Protein AF-A0A1G8ADE4-F1 (afdb_monomer_lite)

Structure (mmCIF, N/CA/C/O backbone):
data_AF-A0A1G8ADE4-F1
#
_entry.id   AF-A0A1G8ADE4-F1
#
loop_
_atom_site.group_PDB
_atom_site.id
_atom_site.type_symbol
_atom_site.label_atom_id
_atom_site.label_alt_id
_atom_site.label_comp_id
_atom_site.label_asym_id
_atom_site.label_entity_id
_atom_site.label_seq_id
_atom_site.pdbx_PDB_ins_code
_atom_site.Cartn_x
_atom_site.Cartn_y
_atom_site.Cartn_z
_atom_site.occupancy
_atom_site.B_iso_or_equiv
_atom_site.auth_seq_id
_atom_site.auth_comp_id
_atom_site.auth_asym_id
_atom_site.auth_atom_id
_atom_site.pdbx_PDB_model_num
ATOM 1 N N . MET A 1 1 ? -2.033 -0.100 -12.979 1.00 64.50 1 MET A N 1
ATOM 2 C CA . MET A 1 1 ? -0.616 -0.187 -12.551 1.00 64.50 1 M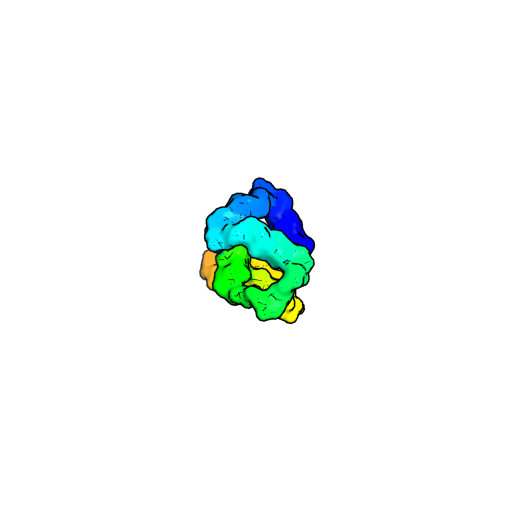ET A CA 1
ATOM 3 C C . MET A 1 1 ? 0.142 1.139 -12.632 1.00 64.50 1 MET A C 1
ATOM 5 O O . MET A 1 1 ? 0.683 1.551 -11.619 1.00 64.50 1 MET A O 1
ATOM 9 N N . ALA A 1 2 ? 0.142 1.827 -13.782 1.00 69.44 2 ALA A N 1
ATOM 10 C CA . ALA A 1 2 ? 0.796 3.133 -13.965 1.00 69.44 2 ALA A CA 1
ATOM 11 C C . ALA A 1 2 ? 0.440 4.169 -12.885 1.00 69.44 2 ALA A C 1
ATOM 13 O O . ALA A 1 2 ? 1.315 4.768 -12.264 1.00 69.44 2 ALA A O 1
ATOM 14 N N . SER A 1 3 ? -0.863 4.322 -12.635 1.00 77.75 3 SER A N 1
ATOM 15 C CA . SER A 1 3 ? -1.386 5.214 -11.600 1.00 77.75 3 SER A CA 1
ATOM 16 C C . SER A 1 3 ? -1.041 4.737 -10.186 1.00 77.75 3 SER A C 1
ATOM 18 O O . SER A 1 3 ? -0.710 5.573 -9.360 1.00 77.75 3 SER A O 1
ATOM 20 N N . ALA A 1 4 ? -1.021 3.425 -9.924 1.00 82.94 4 ALA A N 1
ATOM 21 C CA . ALA A 1 4 ? -0.735 2.887 -8.592 1.00 82.94 4 ALA A CA 1
ATOM 22 C C . ALA A 1 4 ? 0.688 3.234 -8.125 1.00 82.94 4 ALA A C 1
ATOM 24 O O . ALA A 1 4 ? 0.860 3.753 -7.028 1.00 82.94 4 ALA A O 1
ATOM 25 N N . ILE A 1 5 ? 1.702 3.009 -8.974 1.00 84.38 5 ILE A N 1
ATOM 26 C CA . ILE A 1 5 ? 3.103 3.331 -8.640 1.00 84.38 5 ILE A CA 1
ATOM 27 C C . ILE A 1 5 ? 3.270 4.842 -8.426 1.00 84.38 5 ILE A C 1
ATOM 29 O O . ILE A 1 5 ? 3.910 5.258 -7.467 1.00 84.38 5 ILE A O 1
ATOM 33 N N . GLY A 1 6 ? 2.675 5.667 -9.296 1.00 86.12 6 GLY A N 1
ATOM 34 C CA . GLY A 1 6 ? 2.743 7.127 -9.176 1.00 86.12 6 GLY A CA 1
ATOM 35 C C . GLY A 1 6 ? 2.117 7.651 -7.882 1.00 86.12 6 GLY A C 1
ATOM 36 O O . GLY A 1 6 ? 2.739 8.455 -7.193 1.00 86.12 6 GLY A O 1
ATOM 37 N N . SER A 1 7 ? 0.925 7.162 -7.529 1.00 86.94 7 SER A N 1
ATOM 38 C CA . SER A 1 7 ? 0.258 7.510 -6.271 1.00 86.94 7 SER A CA 1
ATOM 39 C C . SER A 1 7 ? 1.084 7.088 -5.058 1.00 86.94 7 SER A C 1
ATOM 41 O O . SER A 1 7 ? 1.284 7.892 -4.153 1.00 86.94 7 SER A O 1
ATOM 43 N N . ARG A 1 8 ? 1.651 5.876 -5.071 1.00 89.94 8 ARG A N 1
ATOM 44 C CA . ARG A 1 8 ? 2.437 5.371 -3.940 1.00 89.94 8 ARG A CA 1
ATOM 45 C C . ARG A 1 8 ? 3.717 6.156 -3.707 1.00 89.94 8 ARG A C 1
ATOM 47 O O . ARG A 1 8 ? 4.015 6.475 -2.568 1.00 89.94 8 ARG A O 1
ATOM 54 N N . LEU A 1 9 ? 4.433 6.523 -4.770 1.00 91.00 9 LEU A N 1
ATOM 55 C CA . LEU A 1 9 ? 5.609 7.395 -4.669 1.00 91.00 9 LEU A CA 1
ATOM 56 C C . LEU A 1 9 ? 5.265 8.740 -4.007 1.00 91.00 9 LEU A C 1
ATOM 58 O O . LEU A 1 9 ? 6.041 9.250 -3.202 1.00 91.00 9 LEU A O 1
ATOM 62 N N . ALA A 1 10 ? 4.093 9.305 -4.318 1.00 90.00 10 ALA A N 1
ATOM 63 C CA . ALA A 1 10 ? 3.625 10.537 -3.689 1.00 90.00 10 ALA A CA 1
ATOM 64 C C . ALA A 1 10 ? 3.259 10.332 -2.207 1.00 90.00 10 ALA A C 1
ATOM 66 O O . ALA A 1 10 ? 3.615 11.166 -1.375 1.00 90.00 10 ALA A O 1
ATOM 67 N N . GLU A 1 11 ? 2.597 9.221 -1.871 1.00 89.38 11 GLU A N 1
ATOM 68 C CA . GLU A 1 11 ? 2.244 8.850 -0.492 1.00 89.38 11 GLU A CA 1
ATOM 69 C C . GLU A 1 11 ? 3.483 8.629 0.385 1.00 89.38 11 GLU A C 1
ATOM 71 O O . GLU A 1 11 ? 3.575 9.187 1.478 1.00 89.38 11 GLU A O 1
ATOM 76 N N . THR A 1 12 ? 4.459 7.856 -0.102 1.00 90.06 12 THR A N 1
ATOM 77 C CA . THR A 1 12 ? 5.684 7.513 0.639 1.00 90.06 12 THR A CA 1
ATOM 78 C C . THR A 1 12 ? 6.762 8.592 0.550 1.00 90.06 12 THR A C 1
ATOM 80 O O . THR A 1 12 ? 7.789 8.492 1.219 1.00 90.06 12 THR A O 1
ATOM 83 N N . ARG A 1 13 ? 6.537 9.642 -0.256 1.00 91.75 13 ARG A N 1
ATOM 84 C CA . ARG A 1 13 ? 7.504 10.710 -0.568 1.00 91.75 13 ARG A CA 1
ATOM 85 C C . ARG A 1 13 ? 8.826 10.186 -1.140 1.00 91.75 13 ARG A C 1
ATOM 87 O O . ARG A 1 13 ? 9.860 10.832 -0.986 1.00 91.75 13 ARG A O 1
ATOM 94 N N . MET A 1 14 ? 8.789 9.035 -1.806 1.00 93.31 14 MET A N 1
ATOM 95 C CA . MET A 1 14 ? 9.952 8.438 -2.456 1.00 93.31 14 MET A CA 1
ATOM 96 C C . MET A 1 14 ? 10.053 8.881 -3.915 1.00 93.31 14 MET A C 1
ATOM 98 O O . MET A 1 14 ? 9.063 9.085 -4.619 1.00 93.31 14 MET A O 1
ATOM 102 N N . THR A 1 15 ? 11.278 8.968 -4.407 1.00 94.62 15 THR A N 1
ATOM 103 C CA . THR A 1 15 ? 11.590 9.163 -5.820 1.00 94.62 15 THR A CA 1
ATOM 104 C C . THR A 1 15 ? 11.672 7.825 -6.559 1.00 94.62 15 THR A C 1
ATOM 106 O O . THR A 1 15 ? 11.952 6.771 -5.984 1.00 94.62 15 THR A O 1
ATOM 109 N N . GLN A 1 16 ? 11.515 7.859 -7.888 1.00 93.12 16 GLN A N 1
ATOM 110 C CA . GLN A 1 16 ? 11.746 6.681 -8.739 1.00 93.12 16 GLN A CA 1
ATOM 111 C C . GLN A 1 16 ? 13.161 6.101 -8.567 1.00 93.12 16 GLN A C 1
ATOM 113 O O . GLN A 1 16 ? 13.353 4.894 -8.684 1.00 93.12 16 GLN A O 1
ATOM 118 N N . MET A 1 17 ? 14.159 6.954 -8.319 1.00 95.19 17 MET A N 1
ATOM 119 C CA . MET A 1 17 ? 15.549 6.526 -8.160 1.00 95.19 17 MET A CA 1
ATOM 120 C C . MET A 1 17 ? 15.749 5.745 -6.859 1.00 95.19 17 MET A C 1
ATOM 122 O O . MET A 1 17 ? 16.413 4.711 -6.874 1.00 95.19 17 MET A O 1
ATOM 126 N N . GLU A 1 18 ? 15.144 6.199 -5.761 1.00 95.75 18 GLU A N 1
ATOM 127 C CA . GLU A 1 18 ? 15.202 5.509 -4.468 1.00 95.75 18 GLU A CA 1
ATOM 128 C C . GLU A 1 18 ? 14.537 4.135 -4.544 1.00 95.75 18 GLU A C 1
ATOM 130 O O . GLU A 1 18 ? 15.142 3.147 -4.135 1.00 95.75 18 GLU A O 1
ATOM 135 N N . VAL A 1 19 ? 13.354 4.044 -5.159 1.00 94.94 19 VAL A N 1
ATOM 136 C CA . VAL A 1 19 ? 12.666 2.757 -5.350 1.00 94.94 19 VAL A CA 1
ATOM 137 C C . VAL A 1 19 ? 13.454 1.827 -6.269 1.00 94.94 19 VAL A C 1
ATOM 139 O O . VAL A 1 19 ? 13.601 0.646 -5.966 1.00 94.94 19 VAL A O 1
ATOM 142 N N . ALA A 1 20 ? 14.007 2.338 -7.374 1.00 94.50 20 ALA A N 1
ATOM 143 C CA . ALA A 1 20 ? 14.822 1.527 -8.278 1.00 94.50 20 ALA A CA 1
ATOM 144 C C . ALA A 1 20 ? 16.074 0.973 -7.574 1.00 94.50 20 ALA A C 1
ATOM 146 O O . ALA A 1 20 ? 16.407 -0.201 -7.740 1.00 94.50 20 ALA A O 1
ATOM 147 N N . SER A 1 21 ? 16.723 1.802 -6.751 1.00 95.81 21 SER A N 1
ATOM 148 C CA . SER A 1 21 ? 17.866 1.404 -5.928 1.00 95.81 21 SER A CA 1
ATOM 149 C C . SER A 1 21 ? 17.480 0.326 -4.910 1.00 95.81 21 SER A C 1
ATOM 151 O O . SER A 1 21 ? 18.106 -0.734 -4.873 1.00 95.81 21 SER A O 1
ATOM 153 N N . ALA A 1 22 ? 16.400 0.546 -4.151 1.00 94.19 22 ALA A N 1
ATOM 154 C CA . ALA A 1 22 ? 15.903 -0.394 -3.146 1.00 94.19 22 ALA A CA 1
ATOM 155 C C . ALA A 1 22 ? 15.518 -1.753 -3.757 1.00 94.19 22 ALA A C 1
ATOM 157 O O . ALA A 1 22 ? 15.918 -2.800 -3.249 1.00 94.19 22 ALA A O 1
ATOM 158 N N . ALA A 1 23 ? 14.834 -1.745 -4.904 1.00 93.38 23 ALA A N 1
ATOM 159 C CA . ALA A 1 23 ? 14.445 -2.952 -5.632 1.00 93.38 23 ALA A CA 1
ATOM 160 C C . ALA A 1 23 ? 15.591 -3.590 -6.444 1.00 93.38 23 ALA A C 1
ATOM 162 O O . ALA A 1 23 ? 15.390 -4.634 -7.067 1.00 93.38 23 ALA A O 1
ATOM 163 N N . LYS A 1 24 ? 16.789 -2.982 -6.470 1.00 93.69 24 LYS A N 1
ATOM 164 C CA . LYS A 1 24 ? 17.953 -3.420 -7.266 1.00 93.69 24 LYS A CA 1
ATOM 165 C C . LYS A 1 24 ? 17.634 -3.574 -8.760 1.00 93.69 24 LYS A C 1
ATOM 167 O O . LYS A 1 24 ? 18.090 -4.510 -9.420 1.00 93.69 24 LYS A O 1
ATOM 172 N N . VAL A 1 25 ? 16.855 -2.643 -9.305 1.00 91.62 25 VAL A N 1
ATOM 173 C CA . VAL A 1 25 ? 16.486 -2.587 -10.728 1.00 91.62 25 VAL A CA 1
ATOM 174 C C . VAL A 1 25 ? 17.011 -1.313 -11.375 1.00 91.62 25 VAL A C 1
ATOM 176 O O . VAL A 1 25 ? 17.321 -0.329 -10.710 1.00 91.62 25 VAL A O 1
ATOM 179 N N . SER A 1 26 ? 17.088 -1.300 -12.705 1.00 92.62 26 SER A N 1
ATOM 180 C CA . SER A 1 26 ? 17.416 -0.060 -13.409 1.00 92.62 26 SER A CA 1
ATOM 181 C C . SER A 1 26 ? 16.250 0.935 -13.339 1.00 92.62 26 SER A C 1
ATOM 183 O O . SER A 1 26 ? 15.080 0.541 -13.385 1.00 92.62 26 SER A O 1
ATOM 185 N N . LEU A 1 27 ? 16.554 2.237 -13.309 1.00 93.06 27 LEU A N 1
ATOM 186 C CA . LEU A 1 27 ? 15.536 3.293 -13.397 1.00 93.06 27 LEU A CA 1
ATOM 187 C C . LEU A 1 27 ? 14.679 3.157 -14.668 1.00 93.06 27 LEU A C 1
ATOM 189 O O . LEU A 1 27 ? 13.473 3.397 -14.642 1.00 93.06 27 LEU A O 1
ATOM 193 N N . THR A 1 28 ? 15.287 2.721 -15.774 1.00 90.19 28 THR A N 1
ATOM 194 C CA . THR A 1 28 ? 14.587 2.435 -17.033 1.00 90.19 28 THR A CA 1
ATOM 195 C C . THR A 1 28 ? 13.555 1.325 -16.856 1.00 90.19 28 THR A C 1
ATOM 197 O O . THR A 1 28 ? 12.423 1.482 -17.297 1.00 90.19 28 THR A O 1
ATOM 200 N N . THR A 1 29 ? 13.894 0.249 -16.140 1.00 88.75 29 THR A N 1
ATOM 201 C CA . THR A 1 29 ? 12.962 -0.847 -15.831 1.00 88.75 29 THR A CA 1
ATOM 202 C C . THR A 1 29 ? 11.748 -0.345 -15.049 1.00 88.75 29 THR A C 1
ATOM 204 O O . THR A 1 29 ? 10.620 -0.700 -15.388 1.00 88.75 29 THR A O 1
ATOM 207 N N . LEU A 1 30 ? 11.955 0.514 -14.045 1.00 89.00 30 LEU A N 1
ATOM 208 C CA . LEU A 1 30 ? 10.852 1.092 -13.273 1.00 89.00 30 LEU A CA 1
ATOM 209 C C . LEU A 1 30 ? 9.959 1.996 -14.141 1.00 89.00 30 LEU A C 1
ATOM 211 O O . LEU A 1 30 ? 8.734 1.915 -14.060 1.00 89.00 30 LEU A O 1
ATOM 215 N N . ARG A 1 31 ? 10.551 2.810 -15.025 1.00 88.94 31 ARG A N 1
ATOM 216 C CA . ARG A 1 31 ? 9.806 3.668 -15.964 1.00 88.94 31 ARG A CA 1
ATOM 217 C C . ARG A 1 31 ? 9.017 2.862 -16.991 1.00 88.94 31 ARG A C 1
ATOM 219 O O . ARG A 1 31 ? 7.850 3.160 -17.229 1.00 88.94 31 ARG A O 1
ATOM 226 N N . GLU A 1 32 ? 9.611 1.820 -17.567 1.00 87.31 32 GLU A N 1
ATOM 227 C CA . GLU A 1 32 ? 8.906 0.911 -18.476 1.00 87.31 32 GLU A CA 1
ATOM 228 C C . GLU A 1 32 ? 7.713 0.239 -17.793 1.00 87.31 32 GLU A C 1
ATOM 230 O O . GLU A 1 32 ? 6.646 0.101 -18.400 1.00 87.31 32 GLU A O 1
ATOM 235 N N . LEU A 1 33 ? 7.875 -0.138 -16.520 1.00 84.25 33 LEU A N 1
ATOM 236 C CA . LEU A 1 33 ? 6.806 -0.717 -15.719 1.00 84.25 33 LEU A CA 1
ATOM 237 C C . LEU A 1 33 ? 5.677 0.292 -15.474 1.00 84.25 33 LEU A C 1
ATOM 239 O O . LEU A 1 33 ? 4.505 -0.036 -15.683 1.00 84.25 33 LEU A O 1
ATOM 243 N N . GLN A 1 34 ? 6.030 1.520 -15.083 1.00 84.25 34 GLN A N 1
ATOM 244 C CA . GLN A 1 34 ? 5.078 2.598 -14.830 1.00 84.25 34 GLN A CA 1
ATOM 245 C 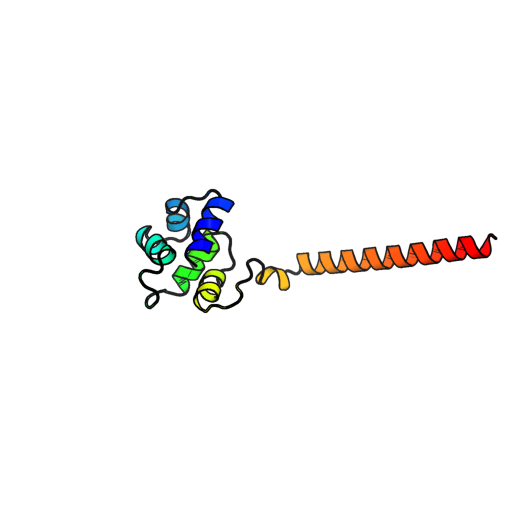C . GLN A 1 34 ? 4.304 2.978 -16.094 1.00 84.25 34 GLN A C 1
ATOM 247 O O . GLN A 1 34 ? 3.095 3.145 -16.036 1.00 84.25 34 GLN A O 1
ATOM 252 N N . HIS A 1 35 ? 4.955 3.056 -17.250 1.00 83.31 35 HIS A N 1
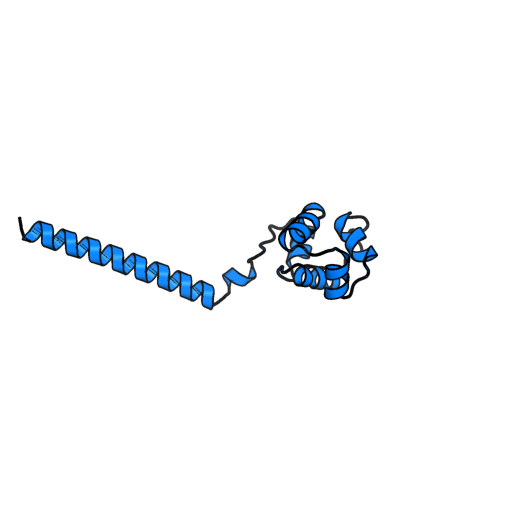ATOM 253 C CA . HIS A 1 35 ? 4.302 3.443 -18.503 1.00 83.31 35 HIS A CA 1
ATOM 254 C C . HIS A 1 35 ? 3.715 2.260 -19.287 1.00 83.31 35 HIS A C 1
ATOM 256 O O . HIS A 1 35 ? 3.235 2.439 -20.402 1.00 83.31 35 HIS A O 1
ATOM 262 N N . ASN A 1 36 ? 3.720 1.054 -18.707 1.00 74.81 36 ASN A N 1
ATOM 263 C CA . ASN A 1 36 ? 3.237 -0.176 -19.335 1.00 74.81 36 ASN A CA 1
ATOM 264 C C . ASN A 1 36 ? 3.825 -0.430 -20.739 1.00 74.81 36 ASN A C 1
ATOM 266 O O . ASN A 1 36 ? 3.143 -0.943 -21.623 1.00 74.81 36 ASN A O 1
ATOM 270 N N . LEU A 1 37 ? 5.096 -0.080 -20.947 1.00 65.12 37 LEU A N 1
ATOM 271 C CA . LEU A 1 37 ? 5.710 -0.091 -22.279 1.00 65.12 37 LEU A CA 1
ATOM 272 C C . LEU A 1 37 ? 6.022 -1.514 -22.778 1.00 65.12 37 LEU A C 1
ATOM 274 O O . LEU A 1 37 ? 6.061 -1.731 -23.982 1.00 65.12 37 LEU A O 1
ATOM 278 N N . ASN A 1 38 ? 6.186 -2.498 -21.877 1.00 66.88 38 ASN A N 1
ATOM 279 C CA . ASN A 1 38 ? 6.506 -3.894 -22.222 1.00 66.88 38 ASN A CA 1
ATOM 280 C C . ASN A 1 38 ? 5.828 -4.931 -21.291 1.00 66.88 38 ASN A C 1
ATOM 282 O O . ASN A 1 38 ? 6.481 -5.533 -20.433 1.00 66.88 38 ASN A O 1
ATOM 286 N N . PRO A 1 39 ? 4.518 -5.207 -21.436 1.00 64.12 39 PRO A N 1
ATOM 287 C CA . PRO A 1 39 ? 3.805 -6.123 -20.540 1.00 64.12 39 PRO A CA 1
ATOM 288 C C . PRO A 1 39 ? 4.264 -7.590 -20.619 1.00 64.12 39 PRO A C 1
ATOM 290 O O . PRO A 1 39 ? 4.241 -8.286 -19.609 1.00 64.12 39 PRO A O 1
ATOM 293 N N . ARG A 1 40 ? 4.753 -8.055 -21.777 1.00 56.00 40 ARG A N 1
ATOM 294 C CA . ARG A 1 40 ? 5.122 -9.468 -22.011 1.00 56.00 40 ARG A CA 1
ATOM 295 C C . ARG A 1 40 ? 6.414 -9.938 -21.322 1.00 56.00 40 ARG A C 1
ATOM 297 O O . ARG A 1 40 ? 6.650 -11.138 -21.278 1.00 56.00 40 ARG A O 1
ATOM 304 N N . ARG A 1 41 ? 7.262 -9.036 -20.804 1.00 59.44 41 ARG A N 1
ATOM 305 C CA . ARG A 1 41 ? 8.607 -9.373 -20.277 1.00 59.44 41 ARG A CA 1
ATOM 306 C C . ARG A 1 41 ? 8.780 -9.074 -18.783 1.00 59.44 41 ARG A C 1
ATOM 308 O O . ARG A 1 41 ? 9.887 -8.804 -18.323 1.00 59.44 41 ARG A O 1
ATOM 315 N N . ARG A 1 42 ? 7.695 -9.087 -18.010 1.00 72.12 42 ARG A N 1
ATOM 316 C CA . ARG A 1 42 ? 7.746 -8.757 -16.581 1.00 72.12 42 ARG A CA 1
ATOM 317 C C . ARG A 1 42 ? 8.151 -9.988 -15.786 1.00 72.12 42 ARG A C 1
ATOM 319 O O . ARG A 1 42 ? 7.392 -10.945 -15.689 1.00 72.12 42 ARG A O 1
ATOM 326 N N . ARG A 1 43 ? 9.371 -9.978 -15.249 1.00 82.31 43 ARG A N 1
ATOM 327 C CA . ARG A 1 43 ? 9.840 -11.060 -14.380 1.00 82.31 43 ARG A CA 1
ATOM 328 C C . ARG A 1 43 ? 9.093 -10.975 -13.043 1.00 82.31 43 ARG A C 1
ATOM 330 O O . ARG A 1 43 ? 9.153 -9.908 -12.432 1.00 82.31 43 ARG A O 1
ATOM 337 N N . PRO A 1 44 ? 8.453 -12.058 -12.564 1.00 85.50 44 PRO A N 1
ATOM 338 C CA . PRO A 1 44 ? 7.735 -12.055 -11.285 1.00 85.50 44 PRO A CA 1
ATOM 339 C C . PRO A 1 44 ? 8.603 -11.556 -10.124 1.00 85.50 44 PRO A C 1
ATOM 341 O O . PRO A 1 44 ? 8.189 -10.694 -9.362 1.00 85.50 44 PRO A O 1
ATOM 344 N N . GLN A 1 45 ? 9.868 -11.983 -10.085 1.00 88.56 45 GLN A N 1
ATOM 345 C CA . GLN A 1 45 ? 10.840 -11.541 -9.081 1.00 88.56 45 GLN A CA 1
ATOM 346 C C . GLN A 1 45 ? 11.081 -10.022 -9.090 1.00 88.56 45 GLN A C 1
ATOM 348 O O . GLN A 1 45 ? 11.267 -9.415 -8.042 1.00 88.56 45 GLN A O 1
ATOM 353 N N . THR A 1 46 ? 11.066 -9.390 -10.266 1.00 90.25 46 THR A N 1
ATOM 354 C CA . THR A 1 46 ? 11.219 -7.935 -10.391 1.00 90.25 46 THR A CA 1
ATOM 355 C C . THR A 1 46 ? 9.977 -7.199 -9.900 1.00 90.25 46 THR A C 1
ATOM 357 O O . THR A 1 46 ? 10.104 -6.157 -9.266 1.00 90.25 46 THR A O 1
ATOM 360 N N . LEU A 1 47 ? 8.782 -7.730 -10.176 1.00 90.75 47 LEU A N 1
ATOM 361 C CA . LEU A 1 47 ? 7.538 -7.158 -9.660 1.00 90.75 47 LEU A CA 1
ATOM 362 C C . LEU A 1 47 ? 7.491 -7.244 -8.133 1.00 90.75 47 LEU A C 1
ATOM 364 O O . LEU A 1 47 ? 7.168 -6.244 -7.503 1.00 90.75 47 LEU A O 1
ATOM 368 N N . ALA A 1 48 ? 7.895 -8.382 -7.563 1.00 91.50 48 ALA A N 1
ATOM 369 C CA . ALA A 1 48 ? 7.979 -8.581 -6.120 1.00 91.50 48 ALA A CA 1
ATOM 370 C C . ALA A 1 48 ? 8.941 -7.595 -5.446 1.00 91.50 48 ALA A C 1
ATOM 372 O O . ALA A 1 48 ? 8.542 -6.887 -4.528 1.00 91.50 48 ALA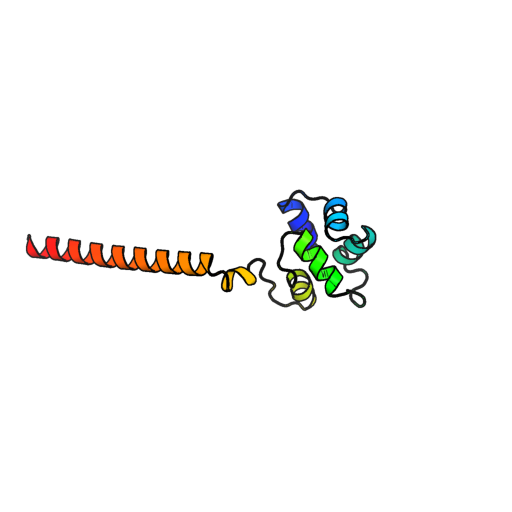 A O 1
ATOM 373 N N . ALA A 1 49 ? 10.164 -7.458 -5.968 1.00 93.19 49 ALA A N 1
ATOM 374 C CA . ALA A 1 49 ? 11.149 -6.529 -5.414 1.00 93.19 49 ALA A CA 1
ATOM 375 C C . ALA A 1 49 ? 10.687 -5.060 -5.465 1.00 93.19 49 ALA A C 1
ATOM 377 O O . ALA A 1 49 ? 10.952 -4.290 -4.547 1.00 93.19 49 ALA A O 1
ATOM 378 N N . ILE A 1 50 ? 9.991 -4.653 -6.535 1.00 92.44 50 ILE A N 1
ATOM 379 C CA . ILE A 1 50 ? 9.445 -3.291 -6.653 1.00 92.44 50 ILE A CA 1
ATOM 380 C C . ILE A 1 50 ? 8.239 -3.100 -5.726 1.00 92.44 50 ILE A C 1
ATOM 382 O O . ILE A 1 50 ? 8.094 -2.024 -5.153 1.00 92.44 50 ILE A O 1
ATOM 386 N N . SER A 1 51 ? 7.391 -4.121 -5.571 1.00 92.25 51 SER A N 1
ATOM 387 C CA . SER A 1 51 ? 6.294 -4.127 -4.598 1.00 92.25 51 SER A CA 1
ATOM 388 C C . SER A 1 51 ? 6.819 -3.883 -3.184 1.00 92.25 51 SER A C 1
ATOM 390 O O . SER A 1 51 ? 6.390 -2.938 -2.532 1.00 92.25 51 SER A O 1
ATOM 392 N N . GLU A 1 52 ? 7.802 -4.671 -2.749 1.00 92.50 52 GLU A N 1
ATOM 393 C CA . GLU A 1 52 ? 8.412 -4.545 -1.421 1.00 92.50 52 GLU A CA 1
ATOM 394 C C . GLU A 1 52 ? 9.085 -3.178 -1.231 1.00 92.50 52 GLU A C 1
ATOM 396 O O . GLU A 1 52 ? 8.903 -2.531 -0.204 1.00 92.50 52 GLU A O 1
ATOM 401 N N . ALA A 1 53 ? 9.805 -2.681 -2.243 1.00 93.88 53 ALA A N 1
ATOM 402 C CA . ALA A 1 53 ? 10.428 -1.356 -2.199 1.00 93.88 53 ALA A CA 1
ATOM 403 C C . ALA A 1 53 ? 9.419 -0.193 -2.110 1.00 93.88 53 ALA A C 1
ATOM 405 O O . ALA A 1 53 ? 9.796 0.911 -1.722 1.00 93.88 53 ALA A O 1
ATOM 406 N N . LEU A 1 54 ? 8.161 -0.426 -2.492 1.00 91.81 54 LEU A N 1
ATOM 407 C CA . LEU A 1 54 ? 7.041 0.515 -2.376 1.00 91.81 54 LEU A CA 1
ATOM 408 C C . LEU A 1 54 ? 6.176 0.263 -1.132 1.00 91.81 54 LEU A C 1
ATOM 410 O O . LEU A 1 54 ? 5.098 0.855 -1.008 1.00 91.81 54 LEU A O 1
ATOM 414 N N . ASP A 1 55 ? 6.652 -0.591 -0.224 1.00 89.25 55 ASP A N 1
ATOM 415 C CA . ASP A 1 55 ? 5.954 -0.986 0.996 1.00 89.25 55 ASP A CA 1
ATOM 416 C C . ASP A 1 55 ? 4.583 -1.616 0.695 1.00 89.25 55 ASP A C 1
ATOM 418 O O . ASP A 1 55 ? 3.544 -1.234 1.234 1.00 89.25 55 ASP A O 1
ATOM 422 N N . TRP A 1 56 ? 4.569 -2.540 -0.266 1.00 91.31 56 TRP A N 1
ATOM 423 C CA . TRP A 1 56 ? 3.422 -3.374 -0.610 1.00 91.31 56 TRP A CA 1
ATOM 424 C C . TRP A 1 56 ? 3.758 -4.858 -0.463 1.00 91.31 56 TRP A C 1
ATOM 426 O O . TRP A 1 56 ? 4.926 -5.239 -0.589 1.00 91.31 56 TRP A O 1
ATOM 436 N N . PRO A 1 57 ? 2.735 -5.725 -0.331 1.00 89.50 57 PRO A N 1
ATOM 437 C CA . PRO A 1 57 ? 2.924 -7.164 -0.419 1.00 89.50 57 PRO A CA 1
ATOM 438 C C . PRO A 1 57 ? 3.644 -7.563 -1.720 1.00 89.50 57 PRO A C 1
ATOM 440 O O . PRO A 1 57 ? 3.346 -6.993 -2.784 1.00 89.50 57 PRO A O 1
ATOM 443 N N . PRO A 1 58 ? 4.530 -8.578 -1.703 1.00 89.69 58 PRO A N 1
ATOM 444 C CA . PRO A 1 58 ? 5.328 -8.965 -2.872 1.00 89.69 58 PRO A CA 1
ATOM 445 C C . PRO A 1 58 ? 4.470 -9.319 -4.098 1.00 89.69 58 PRO A C 1
ATOM 447 O O . PRO A 1 58 ? 4.837 -9.047 -5.239 1.00 89.69 58 PRO A O 1
ATOM 450 N N . ALA A 1 59 ? 3.278 -9.877 -3.877 1.00 87.88 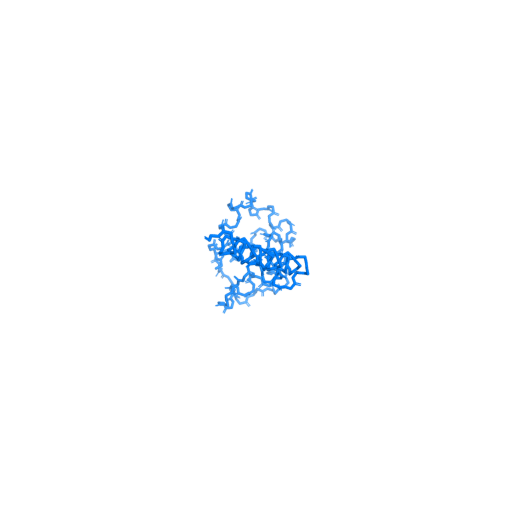59 ALA A N 1
ATOM 451 C CA . ALA A 1 59 ? 2.350 -10.244 -4.945 1.00 87.88 59 ALA A CA 1
ATOM 452 C C . ALA A 1 59 ? 1.541 -9.057 -5.509 1.00 87.88 59 ALA A C 1
ATOM 454 O O . ALA A 1 59 ? 0.878 -9.209 -6.534 1.00 87.88 59 ALA A O 1
ATOM 455 N N . TYR A 1 60 ? 1.580 -7.874 -4.885 1.00 88.94 60 TYR A N 1
ATOM 456 C CA . TYR A 1 60 ? 0.667 -6.769 -5.196 1.00 88.94 60 TYR A CA 1
ATOM 457 C C . TYR A 1 60 ? 0.746 -6.324 -6.663 1.00 88.94 60 TYR A C 1
ATOM 459 O O . TYR A 1 60 ? -0.260 -6.313 -7.373 1.00 88.94 60 TYR A O 1
ATOM 467 N N . LEU A 1 61 ? 1.941 -6.006 -7.172 1.00 88.62 61 LEU A N 1
ATOM 468 C CA . LEU A 1 61 ? 2.101 -5.579 -8.564 1.00 88.62 61 LEU A CA 1
ATOM 469 C C . LEU A 1 61 ? 1.810 -6.699 -9.569 1.00 88.62 61 LEU A C 1
ATOM 471 O O . LEU A 1 61 ? 1.431 -6.414 -10.704 1.00 88.62 61 LEU A O 1
ATOM 475 N N . GLU A 1 62 ? 1.951 -7.962 -9.178 1.00 87.81 62 GLU A N 1
ATOM 476 C CA . GLU A 1 62 ? 1.537 -9.090 -10.007 1.00 87.81 62 GLU A CA 1
ATOM 477 C C . GLU A 1 62 ? 0.006 -9.209 -10.077 1.00 87.81 62 GLU A C 1
ATOM 479 O O . GLU A 1 62 ? -0.544 -9.327 -11.171 1.00 87.81 62 GLU A O 1
ATOM 484 N N . GLN A 1 63 ? -0.698 -9.075 -8.953 1.00 86.75 63 GLN A N 1
ATOM 485 C CA . GLN A 1 63 ? -2.166 -9.059 -8.897 1.00 86.75 63 GLN A CA 1
ATOM 486 C C . GLN A 1 63 ? -2.743 -7.885 -9.701 1.00 86.75 63 GLN A C 1
ATOM 488 O O . GLN A 1 63 ? -3.615 -8.073 -10.553 1.00 86.75 63 GLN A O 1
ATOM 493 N N . VAL A 1 64 ? -2.170 -6.683 -9.544 1.00 86.31 64 VAL A N 1
ATOM 494 C CA . VAL A 1 64 ? -2.536 -5.504 -10.350 1.00 86.31 64 VAL A CA 1
ATOM 495 C C . VAL A 1 64 ? -2.281 -5.744 -11.846 1.00 86.31 64 VAL A C 1
ATOM 497 O O . VAL A 1 64 ? -2.973 -5.158 -12.680 1.00 86.31 64 VAL A O 1
ATOM 500 N N . LEU A 1 65 ? -1.301 -6.580 -12.223 1.00 83.88 65 LEU A N 1
ATOM 501 C CA . LEU A 1 65 ? -1.044 -6.930 -13.629 1.00 83.88 65 LEU A CA 1
ATOM 502 C C . LEU A 1 65 ? -2.146 -7.799 -14.205 1.00 83.88 65 LEU A C 1
ATOM 504 O O . LEU A 1 65 ? -2.546 -7.608 -15.351 1.00 83.88 65 LEU A O 1
ATOM 508 N N . ARG A 1 66 ? -2.580 -8.774 -13.410 1.00 82.75 66 ARG A N 1
ATOM 509 C CA . ARG A 1 66 ? -3.586 -9.766 -13.781 1.00 82.75 66 ARG A CA 1
ATOM 510 C C . ARG A 1 66 ? -5.004 -9.194 -13.757 1.00 82.75 66 ARG A C 1
ATOM 512 O O . ARG A 1 66 ? -5.921 -9.851 -14.231 1.00 82.75 66 ARG A O 1
ATOM 519 N N . GLY A 1 67 ? -5.176 -7.968 -13.255 1.00 78.69 67 GLY A N 1
ATOM 520 C CA . GLY A 1 67 ? -6.488 -7.350 -13.065 1.00 78.69 67 GLY A CA 1
ATOM 521 C C . GLY A 1 67 ? -7.243 -7.924 -11.865 1.00 78.69 67 GLY A C 1
ATOM 522 O O . GLY A 1 67 ? -8.453 -7.748 -11.768 1.00 78.69 67 GLY A O 1
ATOM 523 N N . GLU A 1 68 ? -6.539 -8.613 -10.968 1.00 80.19 68 GLU A N 1
ATOM 524 C CA . GLU A 1 68 ? -7.088 -9.114 -9.712 1.00 80.19 68 GLU A CA 1
ATOM 525 C C . GLU A 1 68 ? -7.249 -7.955 -8.715 1.00 80.19 68 GLU A C 1
ATOM 527 O O . GLU A 1 68 ? -6.560 -6.931 -8.796 1.00 80.19 68 GLU A O 1
ATOM 532 N N . THR A 1 69 ? -8.161 -8.109 -7.751 1.00 73.44 69 THR A N 1
ATOM 533 C CA . THR A 1 69 ? -8.307 -7.158 -6.644 1.00 73.44 69 THR A CA 1
ATOM 534 C C . THR A 1 69 ? -7.090 -7.264 -5.729 1.00 73.44 69 THR A C 1
ATOM 536 O O . THR A 1 69 ? -7.052 -8.084 -4.815 1.00 73.44 69 THR A O 1
ATOM 539 N N . ALA A 1 70 ? -6.077 -6.444 -5.994 1.00 73.44 70 ALA A N 1
ATOM 540 C CA . ALA A 1 70 ? -4.873 -6.393 -5.181 1.00 73.44 70 ALA A CA 1
ATOM 541 C C . ALA A 1 70 ? -5.164 -5.693 -3.846 1.00 73.44 70 ALA A C 1
ATOM 543 O O . ALA A 1 70 ? -5.556 -4.524 -3.825 1.00 73.44 70 ALA A O 1
ATOM 544 N N . SER A 1 71 ? -4.965 -6.403 -2.734 1.00 73.19 71 SER A N 1
ATOM 545 C CA . SER A 1 71 ? -5.079 -5.835 -1.389 1.00 73.19 71 SER A CA 1
ATOM 546 C C . SER A 1 71 ? -3.691 -5.511 -0.851 1.00 73.19 71 SER A C 1
ATOM 548 O O . SER A 1 71 ? -2.830 -6.386 -0.781 1.00 73.19 71 SER A O 1
ATOM 550 N N . VAL A 1 72 ? -3.481 -4.256 -0.447 1.00 69.25 72 VAL A N 1
ATOM 551 C CA . VAL A 1 72 ? -2.245 -3.809 0.228 1.00 69.25 72 VAL A CA 1
ATOM 552 C C . VAL A 1 72 ? -2.066 -4.512 1.581 1.00 69.25 72 VAL A C 1
ATOM 554 O O . VAL A 1 72 ? -0.953 -4.657 2.063 1.00 69.25 72 VAL A O 1
ATOM 557 N N . HIS A 1 73 ? -3.161 -5.030 2.135 1.00 67.69 73 HIS A N 1
ATOM 558 C CA . HIS A 1 73 ? -3.234 -5.671 3.442 1.00 67.69 73 HIS A CA 1
ATOM 559 C C . HIS A 1 73 ? -3.652 -7.147 3.316 1.00 67.69 73 HIS A C 1
ATOM 561 O O . HIS A 1 73 ? -4.326 -7.693 4.184 1.00 67.69 73 HIS A O 1
ATOM 567 N N . ALA A 1 74 ? -3.324 -7.809 2.199 1.00 63.66 74 ALA A N 1
ATOM 568 C CA . ALA A 1 74 ? -3.657 -9.226 2.010 1.00 63.66 74 ALA A CA 1
ATOM 569 C C . ALA A 1 74 ? -3.047 -10.110 3.115 1.00 63.66 74 ALA A C 1
ATOM 571 O O . ALA A 1 74 ? -3.706 -11.023 3.612 1.00 63.66 74 ALA A O 1
ATOM 572 N N . ASP A 1 75 ? -1.825 -9.784 3.539 1.00 62.53 75 ASP A N 1
ATOM 573 C CA . ASP A 1 75 ? -1.092 -10.535 4.560 1.00 62.53 75 ASP A CA 1
ATOM 574 C C . ASP A 1 75 ? -1.622 -10.244 5.977 1.00 62.53 75 ASP A C 1
ATOM 576 O O . ASP A 1 75 ? -1.615 -11.124 6.839 1.00 62.53 75 ASP A O 1
ATOM 580 N N . GLU A 1 76 ? -2.207 -9.059 6.196 1.00 65.38 76 GLU A N 1
ATOM 581 C CA . GLU A 1 76 ? -2.843 -8.665 7.462 1.00 65.38 76 GLU A CA 1
ATOM 582 C C . GLU A 1 76 ? -4.050 -9.534 7.825 1.00 65.38 76 GLU A C 1
ATOM 584 O O . GLU A 1 76 ? -4.363 -9.712 9.001 1.00 65.38 76 GLU A O 1
ATOM 589 N N . ALA A 1 77 ? -4.718 -10.132 6.832 1.00 64.56 77 ALA A N 1
ATOM 590 C CA . ALA A 1 77 ? -5.795 -11.086 7.086 1.00 64.56 77 ALA A CA 1
ATOM 591 C C . ALA A 1 77 ? -5.312 -12.330 7.855 1.00 64.56 77 ALA A C 1
ATOM 593 O O . ALA A 1 77 ? -6.102 -12.955 8.565 1.00 64.56 77 ALA A O 1
ATOM 594 N N . SER A 1 78 ? -4.028 -12.681 7.724 1.00 68.00 78 SER A N 1
ATOM 595 C CA . SER A 1 78 ? -3.400 -13.799 8.436 1.00 68.00 78 SER A CA 1
ATOM 596 C C . SER A 1 78 ? -2.517 -13.351 9.604 1.00 68.00 78 SER A C 1
ATOM 598 O O . SER A 1 78 ? -1.957 -14.209 10.287 1.00 68.00 78 SER A O 1
ATOM 600 N N . ASP A 1 79 ? -2.394 -12.043 9.856 1.00 79.56 79 ASP A N 1
ATOM 601 C CA . ASP A 1 79 ? -1.557 -11.517 10.931 1.00 79.56 79 ASP A CA 1
ATOM 602 C C . ASP A 1 79 ? -2.152 -11.906 12.303 1.00 79.56 79 ASP A C 1
ATOM 604 O O . ASP A 1 79 ? -3.278 -11.512 12.641 1.00 79.56 79 ASP A O 1
ATOM 608 N N . PRO A 1 80 ? -1.423 -12.697 13.116 1.00 80.69 80 PRO A N 1
ATOM 609 C CA . PRO A 1 80 ? -1.918 -13.172 14.402 1.00 80.69 80 PRO A CA 1
ATOM 610 C C . PRO A 1 80 ? -2.154 -12.037 15.406 1.00 80.69 80 PRO A C 1
ATOM 612 O O . PRO A 1 80 ? -3.044 -12.162 16.247 1.00 80.69 80 PRO A O 1
ATOM 615 N N . VAL A 1 81 ? -1.405 -10.933 15.320 1.00 85.81 81 VAL A N 1
ATOM 616 C CA . VAL A 1 81 ? -1.560 -9.762 16.192 1.00 85.81 81 VAL A CA 1
ATOM 617 C C . VAL A 1 81 ? -2.848 -9.026 15.845 1.00 85.81 81 VAL A C 1
ATOM 619 O O . VAL A 1 81 ? -3.656 -8.764 16.735 1.00 85.81 81 VAL A O 1
ATOM 622 N N . LEU A 1 82 ? -3.096 -8.764 14.559 1.00 79.38 82 LEU A N 1
ATOM 623 C CA . LEU A 1 82 ? -4.341 -8.127 14.114 1.00 79.38 82 LEU A CA 1
ATOM 624 C C . LEU A 1 82 ? -5.564 -9.001 14.403 1.00 79.38 82 LEU A C 1
ATOM 626 O O . LEU A 1 82 ? -6.617 -8.494 14.792 1.00 79.38 82 LEU A O 1
ATOM 630 N N . LYS A 1 83 ? -5.425 -10.324 14.276 1.00 83.69 83 LYS A N 1
ATOM 631 C CA . LYS A 1 83 ? -6.473 -11.272 14.665 1.00 83.69 83 LYS A CA 1
ATOM 632 C C . LYS A 1 83 ? -6.757 -11.230 16.169 1.00 83.69 83 LYS A C 1
ATOM 634 O O . LYS A 1 83 ? -7.921 -11.237 16.559 1.00 83.69 83 LYS A O 1
ATOM 639 N N . ALA A 1 84 ? -5.719 -11.167 17.004 1.00 88.19 84 ALA A N 1
ATOM 640 C CA . ALA A 1 84 ? -5.871 -11.050 18.453 1.00 88.19 84 ALA A CA 1
ATOM 641 C C . ALA A 1 84 ? -6.525 -9.719 18.859 1.00 88.19 84 ALA A C 1
ATOM 643 O O . ALA A 1 84 ? -7.406 -9.714 19.713 1.00 88.19 84 ALA A O 1
ATOM 644 N N . LEU A 1 85 ? -6.149 -8.612 18.210 1.00 92.31 85 LEU A N 1
ATOM 645 C CA . LEU A 1 85 ? -6.773 -7.299 18.404 1.00 92.31 85 LEU A CA 1
ATOM 646 C C . LEU A 1 85 ? -8.270 -7.320 18.086 1.00 92.31 85 LEU A C 1
ATOM 648 O O . LEU A 1 85 ? -9.062 -6.888 18.917 1.00 92.31 85 LEU A O 1
ATOM 652 N N . LYS A 1 86 ? -8.670 -7.893 16.943 1.00 87.69 86 LYS A N 1
ATOM 653 C CA . LYS A 1 86 ? -10.095 -8.074 16.608 1.00 87.69 86 LYS A CA 1
ATOM 654 C C . LYS A 1 86 ? -10.829 -8.917 17.650 1.00 87.69 86 LYS A C 1
ATOM 656 O O . LYS A 1 86 ? -11.926 -8.559 18.061 1.00 87.69 86 LYS A O 1
ATOM 661 N N . GLY A 1 87 ? -10.208 -10.001 18.118 1.00 91.44 87 GLY A N 1
ATOM 662 C CA . GLY A 1 87 ? -10.771 -10.818 19.197 1.00 91.44 87 GLY A CA 1
ATOM 663 C C . GLY A 1 87 ? -10.981 -10.021 20.489 1.00 91.44 87 GLY A C 1
ATOM 664 O O . GLY A 1 87 ? -12.034 -10.122 21.112 1.00 91.44 87 GLY A O 1
ATOM 665 N N . LEU A 1 88 ? -10.023 -9.168 20.861 1.00 95.44 88 LEU A N 1
ATOM 666 C CA . LEU A 1 88 ? -10.145 -8.298 22.032 1.00 95.44 88 LEU A CA 1
ATOM 667 C C . LEU A 1 88 ? -11.262 -7.256 21.867 1.00 95.44 88 LEU A C 1
ATOM 669 O O . LEU A 1 88 ? -11.997 -6.991 22.817 1.00 95.44 88 LEU A O 1
ATOM 673 N N . GLU A 1 89 ? -11.412 -6.669 20.678 1.00 94.88 89 GLU A N 1
ATOM 674 C CA . GLU A 1 89 ? -12.509 -5.739 20.377 1.00 94.88 89 GLU A CA 1
ATOM 675 C C . GLU A 1 89 ? -13.879 -6.409 20.546 1.00 94.88 89 GLU A C 1
ATOM 677 O O . GLU A 1 89 ? -14.775 -5.838 21.175 1.00 94.88 89 GLU A O 1
ATOM 682 N N . GLU A 1 90 ? -14.027 -7.638 20.045 1.00 95.12 90 GLU A N 1
ATOM 683 C CA . GLU A 1 90 ? -15.240 -8.445 20.204 1.00 95.12 90 GLU A CA 1
ATOM 684 C C . GLU A 1 90 ? -15.519 -8.777 21.681 1.00 95.12 90 GLU A C 1
ATOM 686 O O . GLU A 1 90 ? -16.657 -8.644 22.145 1.00 95.12 90 GLU A O 1
ATOM 691 N N . GLU A 1 91 ? -14.493 -9.147 22.453 1.00 96.56 91 GLU A N 1
ATOM 692 C CA . GLU A 1 91 ? -14.627 -9.405 23.891 1.00 96.56 91 GLU A CA 1
ATOM 693 C C . GLU A 1 91 ? -15.052 -8.152 24.667 1.00 96.56 91 GLU A C 1
ATOM 695 O O . GLU A 1 91 ? -15.977 -8.210 25.482 1.00 96.56 91 GLU A O 1
ATOM 700 N N . VAL A 1 92 ? -14.436 -7.000 24.394 1.00 97.75 92 VAL A N 1
ATOM 701 C CA . VAL A 1 92 ? -14.797 -5.726 25.034 1.00 97.75 92 VAL A CA 1
ATOM 702 C C . VAL A 1 92 ? -16.230 -5.323 24.679 1.00 97.75 92 VAL A C 1
ATOM 704 O O . VAL A 1 92 ? -16.975 -4.882 25.557 1.00 97.75 92 VAL A O 1
ATOM 707 N N . ALA A 1 93 ? -16.651 -5.500 23.424 1.00 95.81 93 ALA A N 1
ATOM 708 C CA . ALA A 1 93 ? -18.029 -5.244 23.007 1.00 95.81 93 ALA A CA 1
ATOM 709 C C . ALA A 1 93 ? -19.028 -6.161 23.735 1.00 95.81 93 ALA A C 1
ATOM 711 O O . ALA A 1 93 ? -20.062 -5.695 24.217 1.00 95.81 93 ALA A O 1
ATOM 712 N N . SER A 1 94 ? -18.693 -7.446 23.881 1.00 96.88 94 SER A N 1
ATOM 713 C CA . SER A 1 94 ? -19.491 -8.417 24.636 1.00 96.88 94 SER A CA 1
ATOM 714 C C . SER A 1 94 ? -19.622 -8.032 26.111 1.00 96.88 94 SER A C 1
ATOM 716 O O . SER A 1 94 ? -20.724 -8.069 26.665 1.00 96.88 94 SER A O 1
ATOM 718 N N . LEU A 1 95 ? -18.521 -7.609 26.743 1.00 96.56 95 LEU A N 1
ATOM 719 C CA . LEU A 1 95 ? -18.510 -7.149 28.132 1.00 96.56 95 LEU A CA 1
ATOM 720 C C . LEU A 1 95 ? -19.383 -5.908 28.328 1.00 96.56 95 LEU A C 1
ATOM 722 O O . LEU A 1 95 ? -20.184 -5.889 29.260 1.00 96.56 95 LEU A O 1
ATOM 726 N N . ARG A 1 96 ? -19.294 -4.920 27.429 1.00 96.56 96 ARG A N 1
ATOM 727 C CA . ARG A 1 96 ? -20.158 -3.726 27.451 1.00 96.56 96 ARG A CA 1
ATOM 728 C C . ARG A 1 96 ? -21.635 -4.098 27.356 1.00 96.56 96 ARG A C 1
ATOM 730 O O . ARG A 1 96 ? -22.400 -3.763 28.247 1.00 96.56 96 ARG A O 1
ATOM 737 N N . ALA A 1 97 ? -22.007 -4.927 26.381 1.00 95.56 97 ALA A N 1
ATOM 738 C CA . ALA A 1 97 ? -23.388 -5.390 26.225 1.00 95.56 97 ALA A CA 1
ATOM 739 C C . ALA A 1 97 ? -23.900 -6.227 27.417 1.00 95.56 97 ALA A C 1
ATOM 741 O O . ALA A 1 97 ? -25.105 -6.435 27.584 1.00 95.56 97 ALA A O 1
ATOM 742 N N . ARG A 1 98 ? -22.997 -6.800 28.219 1.00 95.06 98 ARG A N 1
ATOM 743 C CA . ARG A 1 98 ? -23.333 -7.497 29.465 1.00 95.06 98 ARG A CA 1
ATOM 744 C C . ARG A 1 98 ? -23.538 -6.520 30.618 1.00 95.06 98 ARG A C 1
ATOM 746 O O . ARG A 1 98 ? -24.482 -6.713 31.374 1.00 95.06 98 ARG A O 1
ATOM 753 N N . LEU A 1 99 ? -22.684 -5.503 30.725 1.00 96.31 99 LEU A N 1
ATOM 754 C CA . LEU A 1 99 ? -22.817 -4.425 31.704 1.00 96.31 99 LEU A CA 1
ATOM 755 C C . LEU A 1 99 ? -24.125 -3.660 31.493 1.00 96.31 99 LEU A C 1
ATOM 757 O O . LEU A 1 99 ? -24.907 -3.584 32.431 1.00 96.31 99 LEU A O 1
ATOM 761 N N . ASP A 1 100 ? -24.434 -3.254 30.259 1.00 96.00 100 ASP A N 1
ATOM 762 C CA . ASP A 1 100 ? -25.675 -2.533 29.934 1.00 96.00 100 ASP A CA 1
ATOM 763 C C . ASP A 1 100 ? -26.926 -3.324 30.362 1.00 96.00 100 ASP A C 1
ATOM 765 O O . ASP A 1 100 ? -27.896 -2.778 30.885 1.00 96.00 100 ASP A O 1
ATOM 769 N N . ARG A 1 101 ? -26.900 -4.653 30.182 1.00 94.19 101 ARG A N 1
ATOM 770 C CA . ARG A 1 101 ? -27.991 -5.537 30.621 1.00 94.19 101 ARG A CA 1
ATOM 771 C C . ARG A 1 101 ? -28.117 -5.617 32.140 1.00 94.19 101 ARG A C 1
ATOM 773 O O . ARG A 1 10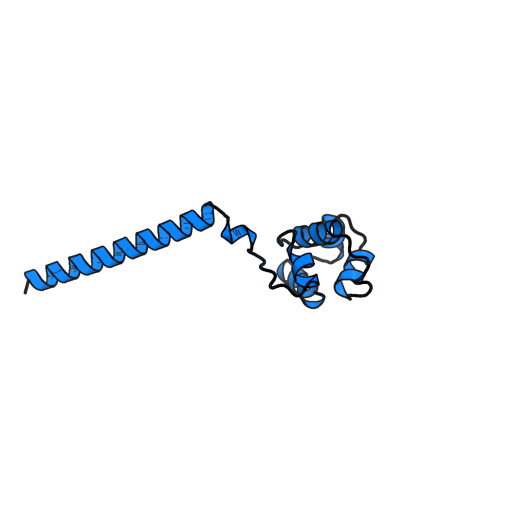1 ? -29.238 -5.677 32.633 1.00 94.19 101 ARG A O 1
ATOM 780 N N . LEU A 1 102 ? -27.000 -5.656 32.864 1.00 95.00 102 LEU A N 1
ATOM 781 C CA . LEU A 1 102 ? -27.010 -5.680 34.329 1.00 95.00 102 LEU A CA 1
ATOM 782 C C . LEU A 1 102 ? -27.501 -4.345 34.895 1.00 95.00 102 LEU A C 1
ATOM 784 O O . LEU A 1 102 ? -28.321 -4.343 35.806 1.00 95.00 102 LEU A O 1
ATOM 788 N N . GLU A 1 103 ? -27.056 -3.227 34.322 1.00 93.38 103 GLU A N 1
ATOM 789 C CA . GLU A 1 103 ? -27.514 -1.891 34.710 1.00 93.38 103 GLU A CA 1
ATOM 790 C C . GLU A 1 103 ? -29.028 -1.732 34.498 1.00 93.38 103 GLU A C 1
ATOM 792 O O . GLU A 1 103 ? -29.719 -1.234 35.386 1.00 93.38 103 GLU A O 1
ATOM 797 N N . GLN A 1 104 ? -29.570 -2.240 33.384 1.00 90.19 104 GLN A N 1
ATOM 798 C CA . GLN A 1 104 ? -31.015 -2.227 33.134 1.00 90.19 104 GLN A CA 1
ATOM 799 C C . GLN A 1 104 ? -31.800 -3.073 34.151 1.00 90.19 104 GLN A C 1
ATOM 801 O O . GLN A 1 104 ? -32.822 -2.624 34.659 1.00 90.19 104 GLN A O 1
ATOM 806 N N . GLN A 1 105 ? -31.312 -4.270 34.499 1.00 86.75 105 GLN A N 1
ATOM 807 C CA . GLN A 1 105 ? -31.956 -5.130 35.503 1.00 86.75 105 GLN A CA 1
ATOM 808 C C . GLN A 1 105 ? -31.996 -4.476 36.888 1.00 86.75 105 GLN A C 1
ATOM 810 O O . GLN A 1 105 ? -33.010 -4.560 37.575 1.00 86.75 105 GLN A O 1
ATOM 815 N N . GLN A 1 106 ? -30.921 -3.792 37.290 1.00 86.62 106 GLN A N 1
ATOM 816 C CA . GLN A 1 106 ? -30.897 -3.070 38.564 1.00 86.62 106 GLN A CA 1
ATOM 817 C C . GLN A 1 106 ? -31.833 -1.858 38.574 1.00 86.62 106 GLN A C 1
ATOM 819 O O . GLN A 1 106 ? -32.411 -1.546 39.614 1.00 86.62 106 GLN A O 1
ATOM 824 N N . ALA A 1 107 ? -31.993 -1.180 37.435 1.00 83.00 107 ALA A N 1
ATOM 825 C CA . ALA A 1 107 ? -32.956 -0.092 37.301 1.00 83.00 107 ALA A CA 1
ATOM 826 C C . ALA A 1 107 ? -34.406 -0.594 37.419 1.00 83.00 107 ALA A C 1
ATOM 828 O O . ALA A 1 107 ? -35.226 0.069 38.051 1.00 83.00 107 ALA A O 1
ATOM 829 N N . ASP A 1 108 ? -34.698 -1.773 36.864 1.00 77.81 108 ASP A N 1
ATOM 830 C CA . ASP A 1 108 ? -36.029 -2.384 36.896 1.00 77.81 108 ASP A CA 1
ATOM 831 C C . ASP A 1 108 ? -36.381 -2.976 38.282 1.00 77.81 108 ASP A C 1
ATOM 833 O O . ASP A 1 108 ? -37.545 -2.968 38.667 1.00 77.81 108 ASP A O 1
ATOM 837 N N . GLU A 1 109 ? -35.400 -3.467 39.054 1.00 72.75 109 GLU A N 1
ATOM 838 C CA . GLU A 1 109 ? -35.606 -3.985 40.425 1.00 72.75 109 GLU A CA 1
ATOM 839 C C . GLU A 1 109 ? -35.713 -2.885 41.500 1.00 72.75 109 GLU A C 1
ATOM 841 O O . GLU A 1 109 ? -36.205 -3.141 42.602 1.00 72.75 109 GLU A O 1
ATOM 846 N N . GLY A 1 110 ? -35.229 -1.673 41.211 1.00 65.38 110 GLY A N 1
ATOM 847 C CA . GLY A 1 110 ? -35.240 -0.530 42.132 1.00 65.38 110 GLY A CA 1
ATOM 848 C C . GLY A 1 110 ? -36.449 0.409 42.015 1.00 65.38 110 GLY A C 1
ATOM 849 O O . GLY A 1 110 ? -36.518 1.372 42.785 1.00 65.38 110 GLY A O 1
ATOM 850 N N . ALA A 1 111 ? -37.359 0.165 41.065 1.00 54.16 111 ALA A N 1
ATOM 851 C CA . ALA A 1 111 ? -38.567 0.956 40.788 1.00 54.16 111 ALA A CA 1
ATOM 852 C C . ALA A 1 111 ? -39.837 0.289 41.341 1.00 54.16 111 ALA A C 1
ATOM 854 O O . ALA A 1 111 ? -40.729 1.040 41.804 1.00 54.16 111 ALA A O 1
#

Secondary structure (DSSP, 8-state):
-HHHHHHHHHHHT--HHHHHHHTT--HHHHHHHHTT--GGG--HHHHHHHHHHTTS-TTHHHHHHHT----TTTGGGG-HHHHHHHHHHHHHHHHHHHHHHHHHHHHHH--

Sequence (111 aa):
MASAIGSRLAETRMTQMEVASAAKVSLTTLRELQHNLNPRRRRPQTLAAISEALDWPPAYLEQVLRGETASVHADEASDPVLKALKGLEEEVASLRARLDRLEQQQADEGA

InterPro domains:
  IPR010982 Lambda repressor-like, DNA-binding domain superfamily [G3DSA:1.10.260.40] (1-62)
  IPR010982 Lambda repressor-like, DNA-binding domain superfamily [SSF47413] (5-61)

Foldseek 3Di:
DLVVLVVLCVVVVHDLVQLCVQLVHDSVVSVCLNVVVDLPPDDLSSQQSSCVSSLAHSCQSVCVSVVHPRDSCPCVVVDVVNVVVVVVVVVVVVVVVVVVVVVVVVVVVVD

Radius of gyration: 23.27 Å; chains: 1; bounding box: 56×24×64 Å

pLDDT: mean 85.21, std 10.56, range [54.16, 97.75]

Organism: Pseudonocardia oroxyli (NCBI:txid366584)